Protein AF-A0A0C3AAQ0-F1 (afdb_monomer)

pLDDT: mean 86.11, std 12.15, range [47.0, 96.0]

InterPro domains:
  IPR008011 Complex 1 LYR protein domain [PF05347] (9-71)
  IPR045295 SDHAF1, LYR domain [cd20268] (5-71)

Organism: NCBI:txid933852

Mean predicted aligned error: 7.27 Å

Secondary structure (DSSP, 8-state):
-PPPPHHHHHHHHHHHHHHHHHHTS-HHHHHHHHHHHHHHHH-HHHHHH--TT-HHHHHHHHHHHHHHHHHHHSTT----PPPHHHHHHHHHHS------------

Structure (mmCIF, N/CA/C/O backbone):
data_AF-A0A0C3AAQ0-F1
#
_entry.id   AF-A0A0C3AAQ0-F1
#
loop_
_atom_site.group_PDB
_atom_site.id
_atom_site.type_symbol
_atom_site.label_atom_id
_atom_site.label_alt_id
_atom_site.label_comp_id
_atom_site.label_asym_id
_atom_site.label_entity_id
_atom_site.label_seq_id
_atom_site.pdbx_PDB_ins_code
_atom_site.Cartn_x
_atom_site.Cartn_y
_atom_site.Cartn_z
_atom_site.occupancy
_atom_site.B_iso_or_equiv
_atom_site.auth_seq_id
_atom_site.auth_comp_id
_atom_site.auth_asym_id
_atom_site.auth_atom_id
_atom_site.pdbx_PDB_model_num
ATOM 1 N N . MET A 1 1 ? 26.217 -12.549 0.769 1.00 75.00 1 MET A N 1
ATOM 2 C CA . MET A 1 1 ? 25.033 -11.652 0.793 1.00 75.00 1 MET A CA 1
ATOM 3 C C . MET A 1 1 ? 24.590 -11.407 -0.648 1.00 75.00 1 MET A C 1
ATOM 5 O O . MET A 1 1 ? 25.441 -11.070 -1.456 1.00 75.00 1 MET A O 1
ATOM 9 N N . ILE A 1 2 ? 23.316 -11.608 -1.004 1.00 85.88 2 ILE A N 1
ATOM 10 C CA . ILE A 1 2 ? 22.847 -11.397 -2.390 1.00 85.88 2 ILE A CA 1
ATOM 11 C C . ILE A 1 2 ? 22.922 -9.898 -2.726 1.00 85.88 2 ILE A C 1
ATOM 13 O O . ILE A 1 2 ? 22.280 -9.086 -2.052 1.00 85.88 2 ILE A O 1
ATOM 17 N N . ARG A 1 3 ? 23.701 -9.522 -3.751 1.00 89.50 3 ARG A N 1
ATOM 18 C CA . ARG A 1 3 ? 23.797 -8.135 -4.231 1.00 89.50 3 ARG A CA 1
ATOM 19 C C . ARG A 1 3 ? 22.490 -7.762 -4.931 1.00 89.50 3 ARG A C 1
ATOM 21 O O . ARG A 1 3 ? 22.131 -8.361 -5.936 1.00 89.50 3 ARG A O 1
ATOM 28 N N . ARG A 1 4 ? 21.776 -6.781 -4.377 1.00 90.06 4 ARG A N 1
ATOM 29 C CA . ARG A 1 4 ? 20.510 -6.268 -4.923 1.00 90.06 4 ARG A CA 1
ATOM 30 C C . ARG A 1 4 ? 20.727 -4.946 -5.649 1.00 90.06 4 ARG A C 1
ATOM 32 O O . ARG A 1 4 ? 21.526 -4.130 -5.178 1.00 90.06 4 ARG A O 1
ATOM 39 N N . SER A 1 5 ? 19.998 -4.728 -6.743 1.00 91.50 5 SER A N 1
ATOM 40 C CA . SER A 1 5 ? 19.969 -3.436 -7.441 1.00 91.50 5 SER A CA 1
ATOM 41 C C . SER A 1 5 ? 19.392 -2.331 -6.543 1.00 91.50 5 SER A C 1
ATOM 43 O O . SER A 1 5 ? 18.755 -2.620 -5.525 1.00 91.50 5 SER A O 1
ATOM 45 N N . GLY A 1 6 ? 19.612 -1.062 -6.904 1.00 92.75 6 GLY A N 1
ATOM 46 C CA . GLY A 1 6 ? 19.049 0.082 -6.172 1.00 92.75 6 GLY A CA 1
ATOM 47 C C . GLY A 1 6 ? 17.529 -0.027 -6.025 1.00 92.75 6 GLY A C 1
ATOM 48 O O . GLY A 1 6 ? 17.015 -0.009 -4.909 1.00 92.75 6 GLY A O 1
ATOM 49 N N . LEU A 1 7 ? 16.839 -0.307 -7.132 1.00 92.00 7 LEU A N 1
ATOM 50 C CA . LEU A 1 7 ? 15.389 -0.488 -7.159 1.00 92.00 7 LEU A CA 1
ATOM 51 C C . LEU A 1 7 ? 14.919 -1.661 -6.288 1.00 92.00 7 LEU A C 1
ATOM 53 O O . LEU A 1 7 ? 13.966 -1.535 -5.527 1.00 92.00 7 LEU A O 1
ATOM 57 N N . GLN A 1 8 ? 15.609 -2.804 -6.327 1.00 92.25 8 GLN A N 1
ATOM 58 C CA . GLN A 1 8 ? 15.264 -3.942 -5.466 1.00 92.25 8 GLN A CA 1
ATOM 59 C C . GLN A 1 8 ? 15.408 -3.601 -3.977 1.00 92.25 8 GLN A C 1
ATOM 61 O O . GLN A 1 8 ? 14.598 -4.039 -3.156 1.00 92.25 8 GLN A O 1
ATOM 66 N N . LYS A 1 9 ? 16.438 -2.829 -3.605 1.00 94.62 9 LYS A N 1
ATOM 67 C CA . LYS A 1 9 ? 16.597 -2.340 -2.229 1.00 94.62 9 LYS A CA 1
ATOM 68 C C . LYS A 1 9 ? 15.455 -1.404 -1.848 1.00 94.62 9 LYS A C 1
ATOM 70 O O . LYS A 1 9 ? 14.935 -1.533 -0.742 1.00 94.62 9 LYS A O 1
ATOM 75 N N . GLU A 1 10 ? 15.046 -0.522 -2.754 1.00 94.62 10 GLU A N 1
ATOM 76 C CA . GLU A 1 10 ? 13.934 0.401 -2.539 1.00 94.62 10 GLU A CA 1
ATOM 77 C C . GLU A 1 10 ? 12.608 -0.341 -2.330 1.00 94.62 10 GLU A C 1
ATOM 79 O O . GLU A 1 10 ? 11.947 -0.126 -1.317 1.00 94.62 10 GLU A O 1
ATOM 84 N N . VAL A 1 11 ? 12.266 -1.293 -3.204 1.00 93.56 11 VAL A N 1
ATOM 85 C CA . VAL A 1 11 ? 11.075 -2.157 -3.079 1.00 93.56 11 VAL A CA 1
ATOM 86 C C . VAL A 1 11 ? 11.021 -2.818 -1.695 1.00 93.56 11 VAL A C 1
ATOM 88 O O . VAL A 1 11 ? 9.998 -2.778 -1.007 1.00 93.56 11 VAL A O 1
ATOM 91 N N . ILE A 1 12 ? 12.142 -3.394 -1.247 1.00 93.69 12 ILE A N 1
ATOM 92 C CA . ILE A 1 12 ? 12.237 -4.060 0.060 1.00 93.69 12 ILE A CA 1
ATOM 93 C C . ILE A 1 12 ? 12.137 -3.054 1.210 1.00 93.69 12 ILE A C 1
ATOM 95 O O . ILE A 1 12 ? 11.487 -3.343 2.218 1.00 93.69 12 ILE A O 1
ATOM 99 N N . SER A 1 13 ? 12.778 -1.891 1.086 1.00 95.56 13 SER A N 1
ATOM 100 C CA . SER A 1 13 ? 12.723 -0.824 2.088 1.00 95.56 13 SER A CA 1
ATOM 101 C C . SER A 1 13 ? 11.293 -0.320 2.274 1.00 95.56 13 SER A C 1
ATOM 103 O O . SER A 1 13 ? 10.800 -0.285 3.402 1.00 95.56 13 SER A O 1
ATOM 105 N N . THR A 1 14 ? 10.591 -0.049 1.172 1.00 95.88 14 THR A N 1
ATOM 106 C CA . THR A 1 14 ? 9.183 0.360 1.148 1.00 95.88 14 THR A CA 1
ATOM 107 C C . THR A 1 14 ? 8.294 -0.688 1.817 1.00 95.88 14 THR A C 1
ATOM 109 O O . THR A 1 14 ? 7.513 -0.355 2.709 1.00 95.88 14 THR A O 1
ATOM 112 N N . TYR A 1 15 ? 8.462 -1.973 1.488 1.00 95.25 15 TYR A N 1
ATOM 113 C CA . TYR A 1 15 ? 7.688 -3.043 2.124 1.00 95.25 15 TYR A CA 1
ATOM 114 C C . TYR A 1 15 ? 7.951 -3.137 3.638 1.00 95.25 15 TYR A C 1
ATOM 116 O O . TYR A 1 15 ? 7.024 -3.262 4.439 1.00 95.25 15 TYR A O 1
ATOM 124 N N . ARG A 1 16 ? 9.214 -3.022 4.067 1.00 95.62 16 ARG A N 1
ATOM 125 C CA . ARG A 1 16 ? 9.576 -3.012 5.495 1.00 95.62 16 ARG A CA 1
ATOM 126 C C . ARG A 1 16 ? 9.023 -1.787 6.222 1.00 95.62 16 ARG A C 1
ATOM 128 O O . ARG A 1 16 ? 8.563 -1.927 7.353 1.00 95.62 16 ARG A O 1
ATOM 135 N N . ARG A 1 17 ? 9.047 -0.608 5.589 1.00 95.94 17 ARG A N 1
ATOM 136 C CA . ARG A 1 17 ? 8.439 0.623 6.118 1.00 95.94 17 ARG A CA 1
ATOM 137 C C . ARG A 1 17 ? 6.946 0.411 6.347 1.00 95.94 17 ARG A C 1
ATOM 139 O O . ARG A 1 17 ? 6.497 0.633 7.466 1.00 95.94 17 ARG A O 1
ATOM 146 N N . ALA A 1 18 ? 6.225 -0.134 5.366 1.00 95.88 18 ALA A N 1
ATOM 147 C CA . ALA A 1 18 ? 4.807 -0.458 5.513 1.00 95.88 18 ALA A CA 1
ATOM 148 C C . ALA A 1 18 ? 4.547 -1.343 6.740 1.00 95.88 18 ALA A C 1
ATOM 150 O O . ALA A 1 18 ? 3.705 -1.020 7.568 1.00 95.88 18 ALA A O 1
ATOM 151 N N . LEU A 1 19 ? 5.312 -2.425 6.915 1.00 95.00 19 LEU A N 1
ATOM 152 C CA . LEU A 1 19 ? 5.139 -3.317 8.066 1.00 95.00 19 LEU A CA 1
ATOM 153 C C . LEU A 1 19 ? 5.379 -2.621 9.414 1.00 95.00 19 LEU A C 1
ATOM 155 O O . LEU A 1 19 ? 4.717 -2.973 10.388 1.00 95.00 19 LEU A O 1
ATOM 159 N N . ARG A 1 20 ? 6.294 -1.646 9.487 1.00 96.00 20 ARG A N 1
ATOM 160 C CA . ARG A 1 20 ? 6.506 -0.843 10.702 1.00 96.00 20 ARG A CA 1
ATOM 161 C C . ARG A 1 20 ? 5.310 0.054 10.999 1.00 96.00 20 ARG A C 1
ATOM 163 O O . ARG A 1 20 ? 4.836 0.045 12.128 1.00 96.00 20 ARG A O 1
ATOM 170 N N . VAL A 1 21 ? 4.787 0.743 9.986 1.00 95.56 21 VAL A N 1
ATOM 171 C CA . VAL A 1 21 ? 3.592 1.592 10.121 1.00 95.56 21 VAL A CA 1
ATOM 172 C C . VAL A 1 21 ? 2.379 0.763 10.531 1.00 95.56 21 VAL A C 1
ATOM 174 O O . VAL A 1 21 ? 1.619 1.155 11.402 1.00 95.56 21 VAL A O 1
ATOM 177 N N . ILE A 1 22 ? 2.224 -0.443 9.989 1.00 95.38 22 ILE A N 1
ATOM 178 C CA . ILE A 1 22 ? 1.120 -1.329 10.371 1.00 95.38 22 ILE A CA 1
ATOM 179 C C . ILE A 1 22 ? 1.195 -1.721 11.850 1.00 95.38 22 ILE A C 1
ATOM 181 O O . ILE A 1 22 ? 0.163 -1.852 12.497 1.00 95.38 22 ILE A O 1
ATOM 185 N N . ARG A 1 23 ? 2.397 -1.892 12.414 1.00 94.44 23 ARG A N 1
ATOM 186 C CA . ARG A 1 23 ? 2.555 -2.235 13.837 1.00 94.44 23 ARG A CA 1
ATOM 187 C C . ARG A 1 23 ? 2.102 -1.122 14.783 1.00 94.44 23 ARG A C 1
ATOM 189 O O . ARG A 1 23 ? 1.822 -1.439 15.931 1.00 94.44 23 ARG A O 1
ATOM 196 N N . SER A 1 24 ? 2.020 0.131 14.328 1.00 93.50 24 SER A N 1
ATOM 197 C CA . SER A 1 24 ? 1.480 1.232 15.137 1.00 93.50 24 SER A CA 1
ATOM 198 C C . SER A 1 24 ? -0.047 1.349 15.064 1.00 93.50 24 SER A C 1
ATOM 200 O O . SER A 1 24 ? -0.629 2.153 15.787 1.00 93.50 24 SER A O 1
ATOM 202 N N . LYS A 1 25 ? -0.717 0.561 14.211 1.00 93.44 25 LYS A N 1
ATOM 203 C CA . LYS A 1 25 ? -2.180 0.571 14.066 1.00 93.44 25 LYS A CA 1
ATOM 204 C C . LYS A 1 25 ? -2.876 -0.340 15.087 1.00 93.44 25 LYS A C 1
ATOM 206 O O . LYS A 1 25 ? -2.250 -1.290 15.568 1.00 93.44 25 LYS A O 1
ATOM 211 N N . PRO A 1 26 ? -4.165 -0.090 15.401 1.00 94.44 26 PRO A N 1
ATOM 212 C CA . PRO A 1 26 ? -4.957 -0.952 16.280 1.00 94.44 26 PRO A CA 1
ATOM 213 C C . PRO A 1 26 ? -4.927 -2.415 15.834 1.00 94.44 26 PRO A C 1
ATOM 215 O O . PRO A 1 26 ? -5.026 -2.697 14.640 1.00 94.44 26 PRO A O 1
ATOM 218 N N . VAL A 1 27 ? -4.809 -3.348 16.784 1.00 93.62 27 VAL A N 1
ATOM 219 C CA . VAL A 1 27 ? -4.605 -4.788 16.520 1.00 93.62 27 VAL A CA 1
ATOM 220 C C . VAL A 1 27 ? -5.655 -5.356 15.555 1.00 93.62 27 VAL A C 1
ATOM 222 O O . VAL A 1 27 ? -5.295 -6.071 14.616 1.00 93.62 27 VAL A O 1
ATOM 225 N N . ASP A 1 28 ? -6.915 -4.948 15.707 1.00 92.56 28 ASP A N 1
ATOM 226 C CA . ASP A 1 28 ? -8.048 -5.420 14.898 1.00 92.56 28 ASP A CA 1
ATOM 227 C C . ASP A 1 28 ? -7.983 -4.989 13.426 1.00 92.56 28 ASP A C 1
ATOM 229 O O . ASP A 1 28 ? -8.523 -5.660 12.537 1.00 92.56 28 ASP A O 1
ATOM 233 N N . SER A 1 29 ? -7.335 -3.858 13.133 1.00 94.00 29 SER A N 1
ATOM 234 C CA . SER A 1 29 ? -7.168 -3.362 11.764 1.00 94.00 29 SER A CA 1
ATOM 235 C C . SER A 1 29 ? -5.846 -3.805 11.140 1.00 94.00 29 SER A C 1
ATOM 237 O O . SER A 1 29 ? -5.762 -3.911 9.914 1.00 94.00 29 SER A O 1
ATOM 239 N N . GLN A 1 30 ? -4.830 -4.173 11.938 1.00 93.94 30 GLN A N 1
ATOM 240 C CA . GLN A 1 30 ? -3.511 -4.581 11.428 1.00 93.94 30 GLN A CA 1
ATOM 241 C C . GLN A 1 30 ? -3.591 -5.688 10.375 1.00 93.94 30 GLN A C 1
ATOM 243 O O . GLN A 1 30 ? -2.865 -5.649 9.380 1.00 93.94 30 GLN A O 1
ATOM 248 N N . THR A 1 31 ? -4.460 -6.683 10.573 1.00 93.19 31 THR A N 1
ATOM 249 C CA . THR A 1 31 ? -4.634 -7.787 9.617 1.00 93.19 31 THR A CA 1
ATOM 250 C C . THR A 1 31 ? -5.088 -7.276 8.253 1.00 93.19 31 THR A C 1
ATOM 252 O O . THR A 1 31 ? -4.534 -7.689 7.238 1.00 93.19 31 THR A O 1
ATOM 255 N N . ARG A 1 32 ? -6.008 -6.306 8.214 1.00 94.25 32 ARG A N 1
ATOM 256 C CA . ARG A 1 32 ? -6.505 -5.717 6.964 1.00 94.25 32 ARG A CA 1
ATOM 257 C C . ARG A 1 32 ? -5.421 -4.923 6.247 1.00 94.25 32 ARG A C 1
ATOM 259 O O . ARG A 1 32 ? -5.210 -5.130 5.054 1.00 94.25 32 ARG A O 1
ATOM 266 N N . PHE A 1 33 ? -4.643 -4.121 6.971 1.00 94.62 33 PHE A N 1
ATOM 267 C CA . PHE A 1 33 ? -3.481 -3.459 6.375 1.00 94.62 33 PHE A CA 1
ATOM 268 C C . PHE A 1 33 ? -2.453 -4.461 5.825 1.00 94.62 33 PHE A C 1
ATOM 270 O O . PHE A 1 33 ? -1.904 -4.246 4.743 1.00 94.62 33 PHE A O 1
ATOM 277 N N . ARG A 1 34 ? -2.200 -5.574 6.535 1.00 93.75 34 ARG A N 1
ATOM 278 C CA . ARG A 1 34 ? -1.295 -6.642 6.067 1.00 93.75 34 ARG A CA 1
ATOM 279 C C . ARG A 1 34 ? -1.800 -7.285 4.779 1.00 93.75 34 ARG A C 1
ATOM 281 O O . ARG A 1 34 ? -1.000 -7.492 3.870 1.00 93.75 34 ARG A O 1
ATOM 288 N N . THR A 1 35 ? -3.090 -7.590 4.685 1.00 93.06 35 THR A N 1
ATOM 289 C CA . THR A 1 35 ? -3.694 -8.121 3.457 1.00 93.06 35 THR A CA 1
ATOM 290 C C . THR A 1 35 ? -3.536 -7.137 2.305 1.00 93.06 35 THR A C 1
ATOM 292 O O . THR A 1 35 ? -3.086 -7.515 1.227 1.00 93.06 35 THR A O 1
ATOM 295 N N . LEU A 1 36 ? -3.816 -5.857 2.545 1.00 93.19 36 LEU A N 1
ATOM 296 C CA . LEU A 1 36 ? -3.753 -4.831 1.513 1.00 93.19 36 LEU A CA 1
ATOM 297 C C . LEU A 1 36 ? -2.326 -4.619 0.988 1.00 93.19 36 LEU A C 1
ATOM 299 O O . LEU A 1 36 ? -2.115 -4.639 -0.225 1.00 93.19 36 LEU A O 1
ATOM 303 N N . ILE A 1 37 ? -1.324 -4.504 1.870 1.00 93.25 37 ILE A N 1
ATOM 304 C CA . ILE A 1 37 ? 0.074 -4.381 1.430 1.00 93.25 37 ILE A CA 1
ATOM 305 C C . ILE A 1 37 ? 0.547 -5.648 0.709 1.00 93.25 37 ILE A C 1
ATOM 307 O O . ILE A 1 37 ? 1.241 -5.562 -0.298 1.00 93.25 37 ILE A O 1
ATOM 311 N N . ARG A 1 38 ? 0.150 -6.841 1.166 1.00 91.44 38 ARG A N 1
ATOM 312 C CA . ARG A 1 38 ? 0.500 -8.095 0.482 1.00 91.44 38 ARG A CA 1
ATOM 313 C C . ARG A 1 38 ? -0.106 -8.159 -0.910 1.00 91.44 38 ARG A C 1
ATOM 315 O O . ARG A 1 38 ? 0.606 -8.519 -1.843 1.00 91.44 38 ARG A O 1
ATOM 322 N N . TRP A 1 39 ? -1.371 -7.781 -1.047 1.00 90.81 39 TRP A N 1
ATOM 323 C CA . TRP A 1 39 ? -2.063 -7.751 -2.327 1.00 90.81 39 TRP A CA 1
ATOM 324 C C . TRP A 1 39 ? -1.356 -6.824 -3.323 1.00 90.81 39 TRP A C 1
ATOM 326 O O . TRP A 1 39 ? -1.102 -7.229 -4.452 1.00 90.81 39 TRP A O 1
ATOM 336 N N . HIS A 1 40 ? -0.917 -5.633 -2.900 1.00 88.69 40 HIS A N 1
ATOM 337 C CA . HIS A 1 40 ? -0.171 -4.726 -3.783 1.00 88.69 40 HIS A CA 1
ATOM 338 C C . HIS A 1 40 ? 1.124 -5.330 -4.346 1.00 88.69 40 HIS A C 1
ATOM 340 O O . HIS A 1 40 ? 1.455 -5.072 -5.499 1.00 88.69 40 HIS A O 1
ATOM 346 N N . PHE A 1 41 ? 1.840 -6.137 -3.558 1.00 87.62 41 PHE A N 1
ATOM 347 C CA . PHE A 1 41 ? 3.121 -6.728 -3.967 1.00 87.62 41 PHE A CA 1
ATOM 348 C C . PHE A 1 41 ? 2.990 -8.110 -4.616 1.00 87.62 41 PHE A C 1
ATOM 350 O O . PHE A 1 41 ? 3.930 -8.559 -5.265 1.00 87.62 41 PHE A O 1
ATOM 357 N N . ARG A 1 42 ? 1.884 -8.827 -4.383 1.00 86.44 42 ARG A N 1
ATOM 358 C CA . ARG A 1 42 ? 1.744 -10.245 -4.755 1.00 86.44 42 ARG A CA 1
ATOM 359 C C . ARG A 1 42 ? 0.469 -10.578 -5.525 1.00 86.44 42 ARG A C 1
ATOM 361 O O . ARG A 1 42 ? 0.217 -11.762 -5.747 1.00 86.44 42 ARG A O 1
ATOM 368 N N . ARG A 1 43 ? -0.355 -9.601 -5.919 1.00 81.88 43 ARG A N 1
ATOM 369 C CA . ARG A 1 43 ? -1.545 -9.907 -6.730 1.00 81.88 43 ARG A CA 1
ATOM 370 C C . ARG A 1 43 ? -1.138 -10.641 -8.020 1.00 81.88 43 ARG A C 1
ATOM 372 O O . ARG A 1 43 ? -0.079 -10.320 -8.562 1.00 81.88 43 ARG A O 1
ATOM 379 N N . PRO A 1 44 ? -1.941 -11.602 -8.506 1.00 70.81 44 PRO A N 1
ATOM 380 C CA . PRO A 1 44 ? -1.593 -12.425 -9.668 1.00 70.81 44 PRO A CA 1
ATOM 381 C C . PRO A 1 44 ? -1.190 -11.594 -10.890 1.00 70.81 44 PRO A C 1
ATOM 383 O O . PRO A 1 44 ? -0.125 -11.812 -11.451 1.00 70.81 44 PRO A O 1
ATOM 386 N N . GLN A 1 45 ? -1.936 -10.524 -11.173 1.00 72.38 45 GLN A N 1
ATOM 387 C CA . GLN A 1 45 ? -1.661 -9.605 -12.281 1.00 72.38 45 GLN A CA 1
ATOM 388 C C . GLN A 1 45 ? -0.264 -8.977 -12.185 1.00 72.38 45 GLN A C 1
ATOM 390 O O . GLN A 1 45 ? 0.441 -8.859 -13.171 1.00 72.38 45 GLN A O 1
ATOM 395 N N . VAL A 1 46 ? 0.195 -8.622 -10.980 1.00 73.56 46 VAL A N 1
ATOM 396 C CA . VAL A 1 46 ? 1.550 -8.071 -10.773 1.00 73.56 46 VAL A CA 1
ATOM 397 C C . VAL A 1 46 ? 2.628 -9.119 -11.037 1.00 73.56 46 VAL A C 1
ATOM 399 O O . VAL A 1 46 ? 3.718 -8.761 -11.465 1.00 73.56 46 VAL A O 1
ATOM 402 N N . GLN A 1 47 ? 2.351 -10.396 -10.780 1.00 74.31 47 GLN A N 1
ATOM 403 C CA . GLN A 1 47 ? 3.309 -11.474 -11.027 1.00 74.31 47 GLN A CA 1
ATOM 404 C C . GLN A 1 47 ? 3.364 -11.872 -12.506 1.00 74.31 47 GLN A C 1
ATOM 406 O O . GLN A 1 47 ? 4.434 -12.227 -12.989 1.00 74.31 47 GLN A O 1
ATOM 411 N N . GLU A 1 48 ? 2.236 -11.791 -13.212 1.00 76.31 48 GLU A N 1
ATOM 412 C CA . GLU A 1 48 ? 2.120 -12.157 -14.628 1.00 76.31 48 GLU A CA 1
ATOM 413 C C . GLU A 1 48 ? 2.521 -11.008 -15.570 1.00 76.31 48 GLU A C 1
ATOM 415 O O . GLU A 1 48 ? 3.204 -11.236 -16.565 1.00 76.31 48 GLU A O 1
ATOM 420 N N . GLU A 1 49 ? 2.153 -9.762 -15.251 1.00 75.06 49 GLU A N 1
ATOM 421 C CA . GLU A 1 49 ? 2.326 -8.606 -16.147 1.00 75.06 49 GLU A CA 1
ATOM 422 C C . GLU A 1 49 ? 3.676 -7.893 -15.971 1.00 75.06 49 GLU A C 1
ATOM 424 O O . GLU A 1 49 ? 4.174 -7.245 -16.897 1.00 75.06 49 GLU A O 1
ATOM 429 N N . ILE A 1 50 ? 4.293 -7.971 -14.785 1.00 81.38 50 ILE A N 1
ATOM 430 C CA . ILE A 1 50 ? 5.534 -7.235 -14.520 1.00 81.38 50 ILE A CA 1
ATOM 431 C C . ILE A 1 50 ? 6.733 -8.062 -14.958 1.00 81.38 50 ILE A C 1
ATOM 433 O O . ILE A 1 50 ? 7.315 -8.840 -14.201 1.00 81.38 50 ILE A O 1
ATOM 437 N N . SER A 1 51 ? 7.183 -7.797 -16.181 1.00 83.44 51 SER A N 1
ATOM 438 C CA . SER A 1 51 ? 8.529 -8.178 -16.583 1.00 83.44 51 SER A CA 1
ATOM 439 C C . SER A 1 51 ? 9.564 -7.436 -15.722 1.00 83.44 51 SER A C 1
ATOM 441 O O . SER A 1 51 ? 9.471 -6.211 -15.588 1.00 83.44 51 SER A O 1
ATOM 443 N N . PRO A 1 52 ? 10.623 -8.107 -15.227 1.00 80.75 52 PRO A N 1
ATOM 444 C CA . PRO A 1 52 ? 11.751 -7.453 -14.556 1.00 80.75 52 PRO A CA 1
ATOM 445 C C . PRO A 1 52 ? 12.428 -6.355 -15.393 1.00 80.75 52 PRO A C 1
ATOM 447 O O . PRO A 1 52 ? 13.170 -5.53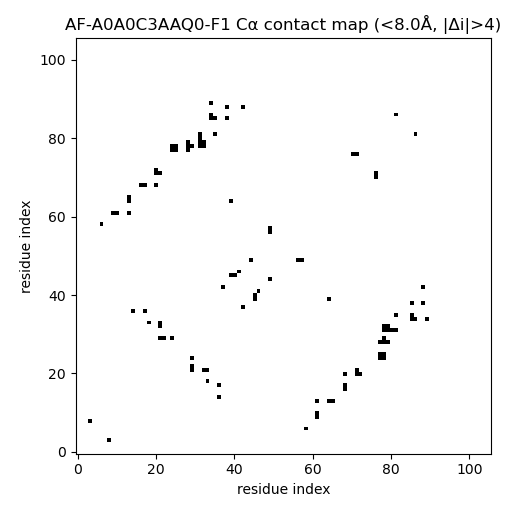9 -14.852 1.00 80.75 52 PRO A O 1
ATOM 450 N N . ARG A 1 53 ? 12.191 -6.346 -16.712 1.00 84.31 53 ARG A N 1
ATOM 451 C CA . ARG A 1 53 ? 12.707 -5.344 -17.651 1.00 84.31 53 ARG A CA 1
ATOM 452 C C . ARG A 1 53 ? 11.909 -4.038 -17.637 1.00 84.31 53 ARG A C 1
ATOM 454 O O . ARG A 1 53 ? 12.445 -3.010 -18.035 1.00 84.31 53 ARG A O 1
ATOM 461 N N . ASN A 1 54 ? 10.658 -4.049 -17.171 1.00 88.50 54 ASN A N 1
ATOM 462 C CA . ASN A 1 54 ? 9.814 -2.855 -17.138 1.00 88.50 54 ASN A CA 1
ATOM 463 C C . ASN A 1 54 ? 10.066 -2.033 -15.862 1.00 88.50 54 ASN A C 1
ATOM 465 O O . ASN A 1 54 ? 9.247 -1.978 -14.942 1.00 88.50 54 ASN A O 1
ATOM 469 N N . ILE A 1 55 ? 11.244 -1.411 -15.808 1.00 90.06 55 ILE A N 1
ATOM 470 C CA . ILE A 1 55 ? 11.722 -0.640 -14.654 1.00 90.06 55 ILE A CA 1
ATOM 471 C C . ILE A 1 55 ? 10.774 0.524 -14.335 1.00 90.06 55 ILE A C 1
ATOM 473 O O . ILE A 1 55 ? 10.410 0.711 -13.176 1.00 90.06 55 ILE A O 1
ATOM 477 N N . SER A 1 56 ? 10.308 1.253 -15.351 1.00 90.75 56 SER A N 1
ATOM 478 C CA . SER A 1 56 ? 9.429 2.417 -15.182 1.00 90.75 56 SER A CA 1
ATOM 479 C C . SER A 1 56 ? 8.096 2.066 -14.514 1.00 90.75 56 SER A C 1
ATOM 481 O O . SER A 1 56 ? 7.620 2.808 -13.653 1.00 90.75 56 SER A O 1
ATOM 483 N N . LEU A 1 57 ? 7.506 0.913 -14.853 1.00 90.06 57 LEU A N 1
ATOM 484 C CA . LEU A 1 57 ? 6.291 0.434 -14.192 1.00 90.06 57 LEU A CA 1
ATOM 485 C C . LEU A 1 57 ? 6.552 0.082 -12.723 1.00 90.06 57 LEU A C 1
ATOM 487 O O . LEU A 1 57 ? 5.766 0.457 -11.852 1.00 90.06 57 LEU A O 1
ATOM 491 N N . ILE A 1 58 ? 7.662 -0.606 -12.436 1.00 90.31 58 ILE A N 1
ATOM 492 C CA . ILE A 1 58 ? 8.042 -0.964 -11.062 1.00 90.31 58 ILE A CA 1
ATOM 493 C C . ILE A 1 58 ? 8.227 0.304 -10.225 1.00 90.31 58 ILE A C 1
ATOM 495 O O . ILE A 1 58 ? 7.667 0.400 -9.134 1.00 90.31 58 ILE A O 1
ATOM 499 N N . GLU A 1 59 ? 8.939 1.304 -10.743 1.00 93.12 59 GLU A N 1
ATOM 500 C CA . GLU A 1 59 ? 9.102 2.599 -10.077 1.00 93.12 59 GLU A CA 1
ATOM 501 C C . GLU A 1 59 ? 7.762 3.288 -9.815 1.00 93.12 59 GLU A C 1
ATOM 503 O O . GLU A 1 59 ? 7.512 3.759 -8.704 1.00 93.12 59 GLU A O 1
ATOM 508 N N . HIS A 1 60 ? 6.871 3.322 -10.809 1.00 92.19 60 HIS A N 1
ATOM 509 C CA . HIS A 1 60 ? 5.545 3.912 -10.648 1.00 92.19 60 HIS A CA 1
ATOM 510 C C . HIS A 1 60 ? 4.760 3.239 -9.510 1.00 92.19 60 HIS A C 1
ATOM 512 O O . HIS A 1 60 ? 4.176 3.923 -8.661 1.00 92.19 60 HIS A O 1
ATOM 518 N N . LEU A 1 61 ? 4.777 1.905 -9.454 1.00 91.31 61 LEU A N 1
ATOM 519 C CA . LEU A 1 61 ? 4.109 1.132 -8.407 1.00 91.31 61 LEU A CA 1
ATOM 520 C C . LEU A 1 61 ? 4.740 1.358 -7.029 1.00 91.31 61 LEU A C 1
ATOM 522 O O . LEU A 1 61 ? 4.010 1.524 -6.049 1.00 91.31 61 LEU A O 1
ATOM 526 N N . VAL A 1 62 ? 6.073 1.423 -6.947 1.00 93.56 62 VAL A N 1
ATOM 527 C CA . VAL A 1 62 ? 6.794 1.724 -5.702 1.00 93.56 62 VAL A CA 1
ATOM 528 C C . VAL A 1 62 ? 6.420 3.113 -5.188 1.00 93.56 62 VAL A C 1
ATOM 530 O O . VAL A 1 62 ? 6.015 3.228 -4.031 1.00 93.56 62 VAL A O 1
ATOM 533 N N . ARG A 1 63 ? 6.441 4.142 -6.046 1.00 94.56 63 ARG A N 1
ATOM 534 C CA . ARG A 1 63 ? 6.039 5.514 -5.684 1.00 94.56 63 ARG A CA 1
ATOM 535 C C . ARG A 1 63 ? 4.579 5.578 -5.234 1.00 94.56 63 ARG A C 1
ATOM 537 O O . ARG A 1 63 ? 4.259 6.242 -4.252 1.00 94.56 63 ARG A O 1
ATOM 544 N N . LYS A 1 64 ? 3.674 4.864 -5.916 1.00 92.69 64 LYS A N 1
ATOM 545 C CA . LYS A 1 64 ? 2.262 4.765 -5.506 1.00 92.69 64 LYS A CA 1
ATOM 546 C C . LYS A 1 64 ? 2.127 4.143 -4.116 1.00 92.69 64 LYS A C 1
ATOM 548 O O . LYS A 1 64 ? 1.354 4.637 -3.300 1.00 92.69 64 LYS A O 1
ATOM 553 N N . CYS A 1 65 ? 2.891 3.091 -3.836 1.00 93.44 65 CYS A N 1
ATOM 554 C CA . CYS A 1 65 ? 2.874 2.434 -2.536 1.00 93.44 65 CYS A CA 1
ATOM 555 C C . CYS A 1 65 ? 3.476 3.312 -1.428 1.00 93.44 65 CYS A C 1
ATOM 557 O O . CYS A 1 65 ? 2.955 3.316 -0.317 1.00 93.44 65 CYS A O 1
ATOM 559 N N . GLN A 1 66 ? 4.538 4.068 -1.717 1.00 95.12 66 GLN A N 1
ATOM 560 C CA . GLN A 1 66 ? 5.137 5.021 -0.775 1.00 95.12 66 GLN A CA 1
ATOM 561 C C . GLN A 1 66 ? 4.126 6.08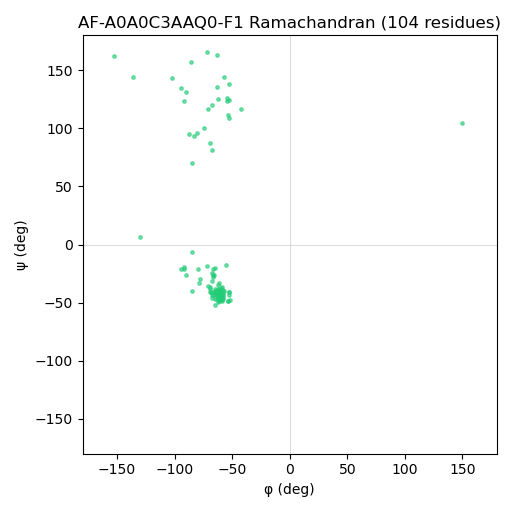8 -0.341 1.00 95.12 66 GLN A C 1
ATOM 563 O O . GLN A 1 66 ? 3.912 6.242 0.859 1.00 95.12 66 GLN A O 1
ATOM 568 N N . ARG A 1 67 ? 3.405 6.702 -1.290 1.00 95.06 67 ARG A N 1
ATOM 569 C CA . ARG A 1 67 ? 2.321 7.657 -0.983 1.00 95.06 67 ARG A CA 1
ATOM 570 C C . ARG A 1 67 ? 1.226 7.050 -0.103 1.00 95.06 67 ARG A C 1
ATOM 572 O O . ARG A 1 67 ? 0.734 7.685 0.823 1.00 95.06 67 ARG A O 1
ATOM 579 N N . GLN A 1 68 ? 0.856 5.795 -0.364 1.00 92.88 68 GLN A N 1
ATOM 580 C CA . GLN A 1 68 ? -0.128 5.084 0.455 1.00 92.88 68 GLN A CA 1
ATOM 581 C C . GLN A 1 68 ? 0.369 4.877 1.898 1.00 92.88 68 GLN A C 1
ATOM 583 O O . GLN A 1 68 ? -0.405 5.007 2.844 1.00 92.88 68 GLN A O 1
ATOM 588 N N . ILE A 1 69 ? 1.654 4.558 2.073 1.00 94.81 69 ILE A N 1
ATOM 589 C CA . ILE A 1 69 ? 2.270 4.364 3.392 1.00 94.81 69 ILE A CA 1
ATOM 590 C C . ILE A 1 69 ? 2.363 5.691 4.148 1.00 94.81 69 ILE A C 1
ATOM 592 O O . ILE A 1 69 ? 2.063 5.710 5.335 1.00 94.81 69 ILE A O 1
ATOM 596 N N . GLU A 1 70 ? 2.716 6.786 3.475 1.00 94.94 70 GLU A N 1
ATOM 597 C CA . GLU A 1 70 ? 2.733 8.137 4.060 1.00 94.94 70 GLU A CA 1
ATOM 598 C C . GLU A 1 70 ? 1.356 8.523 4.611 1.00 94.94 70 GLU A C 1
ATOM 600 O O . GLU A 1 70 ? 1.244 9.010 5.734 1.00 94.94 70 GLU A O 1
ATOM 605 N N . MET A 1 71 ? 0.282 8.201 3.886 1.00 93.56 71 MET A N 1
ATOM 606 C CA . MET A 1 71 ? -1.079 8.382 4.395 1.00 93.56 71 MET A CA 1
ATOM 607 C C . MET A 1 71 ? -1.339 7.541 5.656 1.00 93.56 71 MET A C 1
ATOM 609 O O . MET A 1 71 ? -1.980 8.011 6.594 1.00 93.56 71 MET A O 1
ATOM 613 N N . TRP A 1 72 ? -0.840 6.304 5.714 1.00 93.81 72 TRP A N 1
ATOM 614 C CA . TRP A 1 72 ? -0.980 5.464 6.907 1.00 93.81 72 TRP A CA 1
ATOM 615 C C . TRP A 1 72 ? -0.108 5.915 8.068 1.00 93.81 72 TRP A C 1
ATOM 617 O O . TRP A 1 72 ? -0.387 5.523 9.192 1.00 93.81 72 TRP A O 1
ATOM 627 N N . GLU A 1 73 ? 0.931 6.713 7.861 1.00 92.69 73 GLU A N 1
ATOM 628 C CA . GLU A 1 73 ? 1.712 7.254 8.977 1.00 92.69 73 GLU A CA 1
ATOM 629 C C . GLU A 1 73 ? 0.895 8.250 9.802 1.00 92.69 73 GLU A C 1
ATOM 631 O O . GLU A 1 73 ? 1.114 8.366 11.008 1.00 92.69 73 GLU A O 1
ATOM 636 N N . ASN A 1 74 ? -0.125 8.874 9.203 1.00 93.12 74 ASN A N 1
ATOM 637 C CA . ASN A 1 74 ? -1.049 9.726 9.933 1.00 93.12 74 ASN A CA 1
ATOM 638 C C . ASN A 1 74 ? -1.811 8.913 11.013 1.00 93.12 74 ASN A C 1
ATOM 640 O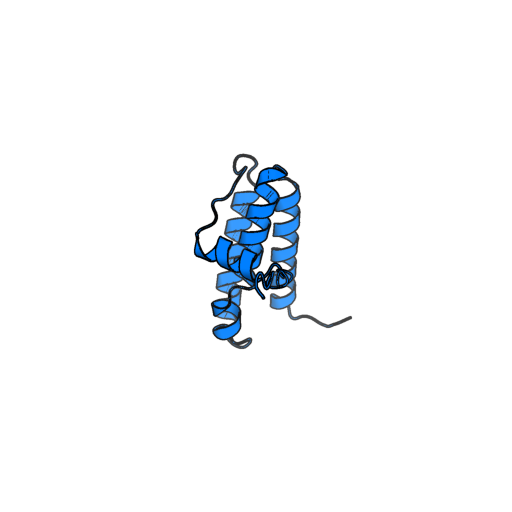 O . ASN A 1 74 ? -2.451 7.897 10.696 1.00 93.12 74 ASN A O 1
ATOM 644 N N . PRO A 1 75 ? -1.783 9.338 12.292 1.00 88.94 75 PRO A N 1
ATOM 645 C CA . PRO A 1 75 ? -2.471 8.645 13.385 1.00 88.94 75 PRO A CA 1
ATOM 646 C C . PRO A 1 75 ? -4.003 8.645 13.248 1.00 88.94 75 PRO A C 1
ATOM 648 O O . PRO A 1 75 ? -4.660 7.772 13.816 1.00 88.94 75 PRO A O 1
ATOM 651 N N . GLY A 1 76 ? -4.580 9.563 12.466 1.00 91.12 76 GLY A N 1
ATOM 652 C CA . GLY A 1 76 ? -6.012 9.593 12.159 1.00 91.12 76 GLY A CA 1
ATOM 653 C C . GLY A 1 76 ? -6.482 8.399 11.323 1.00 91.12 76 GLY A C 1
ATOM 654 O O . GLY A 1 76 ? -7.630 7.973 11.439 1.00 91.12 76 GLY A O 1
ATOM 655 N N . VAL A 1 77 ? -5.592 7.790 10.532 1.00 91.56 77 VAL A N 1
ATOM 656 C CA . VAL A 1 77 ? -5.916 6.604 9.730 1.00 91.56 77 VAL A CA 1
ATOM 657 C C . VAL A 1 77 ? -5.798 5.361 10.604 1.00 91.56 77 VAL A C 1
ATOM 659 O O . VAL A 1 77 ? -4.715 4.799 10.772 1.00 91.56 77 VAL A O 1
ATOM 662 N N . LYS A 1 78 ? -6.913 4.934 11.195 1.00 91.19 78 LYS A N 1
ATOM 663 C CA . LYS A 1 78 ? -6.956 3.775 12.104 1.00 91.19 78 LYS A CA 1
ATOM 664 C C . LYS A 1 78 ? -7.267 2.460 11.398 1.00 91.19 78 LYS A C 1
ATOM 666 O O . LYS A 1 78 ? -6.981 1.399 11.951 1.00 91.19 78 LYS A O 1
ATOM 671 N N . ASP A 1 79 ? -7.832 2.521 10.197 1.00 92.38 79 ASP A N 1
ATOM 672 C CA . ASP A 1 79 ? -8.373 1.352 9.515 1.00 92.38 79 ASP A CA 1
ATOM 673 C C . ASP A 1 79 ? -8.358 1.488 7.987 1.00 92.38 79 ASP A C 1
ATOM 675 O O . ASP A 1 79 ? -8.233 2.590 7.453 1.00 92.38 79 ASP A O 1
ATOM 679 N N . VAL A 1 80 ? -8.486 0.355 7.294 1.00 92.56 80 VAL A N 1
ATOM 680 C CA . VAL A 1 80 ? -8.618 0.256 5.837 1.00 92.56 80 VAL A CA 1
ATOM 681 C C . VAL A 1 80 ? -9.706 -0.735 5.450 1.00 92.56 80 VAL A C 1
ATOM 683 O O . VAL A 1 80 ? -9.871 -1.799 6.053 1.00 92.56 80 VAL A O 1
ATOM 686 N N . VAL A 1 81 ? -10.417 -0.405 4.375 1.00 91.62 81 VAL A N 1
ATOM 687 C CA . VAL A 1 81 ? -11.423 -1.282 3.779 1.00 91.62 81 VAL A CA 1
ATOM 688 C C . VAL A 1 81 ? -10.761 -2.170 2.730 1.00 91.62 81 VAL A C 1
ATOM 690 O O . VAL A 1 81 ? -10.027 -1.697 1.863 1.00 91.62 81 VAL A O 1
ATOM 693 N N . LEU A 1 82 ? -11.031 -3.473 2.806 1.00 90.62 82 LEU A N 1
ATOM 694 C CA . LEU A 1 82 ? -10.653 -4.434 1.773 1.00 90.62 82 LEU A CA 1
ATOM 695 C C . LEU A 1 82 ? -11.815 -4.630 0.805 1.00 90.62 82 LEU A C 1
ATOM 697 O O . LEU A 1 82 ? -12.947 -4.854 1.244 1.00 90.62 82 LEU A O 1
ATOM 701 N N . ASN A 1 83 ? -11.527 -4.614 -0.496 1.00 90.94 83 ASN A N 1
ATOM 702 C CA . ASN A 1 83 ? -12.509 -5.011 -1.500 1.00 90.94 83 ASN A CA 1
ATOM 703 C C . ASN A 1 83 ? -12.731 -6.542 -1.472 1.00 90.94 83 ASN A C 1
ATOM 705 O O . ASN A 1 83 ? -11.951 -7.287 -0.869 1.00 90.94 83 ASN A O 1
ATOM 709 N N . GLY A 1 84 ? -13.797 -7.019 -2.124 1.00 89.69 84 GLY A N 1
ATOM 710 C CA . GLY A 1 84 ? -14.124 -8.451 -2.164 1.00 89.69 84 GLY A CA 1
ATOM 711 C C . GLY A 1 84 ? -12.988 -9.303 -2.742 1.00 89.69 84 GLY A C 1
ATOM 712 O O . GLY A 1 84 ? -12.606 -10.301 -2.142 1.00 89.69 84 GLY A O 1
ATOM 713 N N . GLN A 1 85 ? -12.362 -8.844 -3.830 1.00 87.38 85 GLN A N 1
ATOM 714 C CA . GLN A 1 85 ? -11.251 -9.549 -4.483 1.00 87.38 85 GLN A CA 1
ATOM 715 C C . GLN A 1 85 ? -10.043 -9.754 -3.555 1.00 87.38 85 GLN A C 1
ATOM 717 O O . GLN A 1 85 ? -9.424 -10.814 -3.561 1.00 87.38 85 GLN A O 1
ATOM 722 N N . MET A 1 86 ? -9.702 -8.756 -2.738 1.00 89.38 86 MET A N 1
ATOM 723 C CA . MET A 1 86 ? -8.585 -8.800 -1.792 1.00 89.38 86 MET A CA 1
ATOM 724 C C . MET A 1 86 ? -8.858 -9.769 -0.646 1.00 89.38 86 MET A C 1
ATOM 726 O O . MET A 1 86 ? -7.937 -10.452 -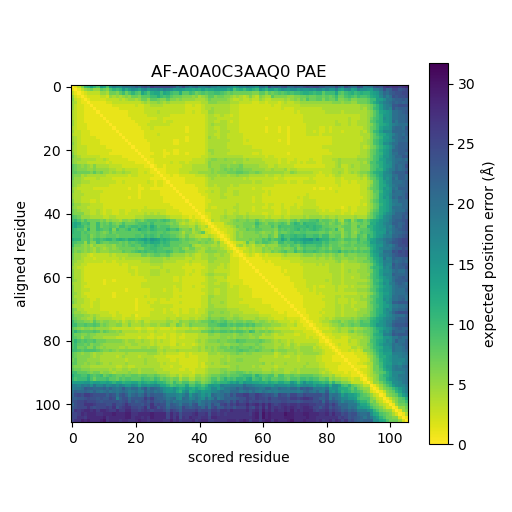0.200 1.00 89.38 86 MET A O 1
ATOM 730 N N . LYS A 1 87 ? -10.113 -9.843 -0.183 1.00 89.06 87 LYS A N 1
ATOM 731 C CA . LYS A 1 87 ? -10.534 -10.818 0.831 1.00 89.06 87 LYS A CA 1
ATOM 732 C C . LYS A 1 87 ? -10.424 -12.238 0.281 1.00 89.06 87 LYS A C 1
ATOM 734 O O . LYS A 1 87 ? -9.698 -13.042 0.859 1.00 89.06 87 LYS A O 1
ATOM 739 N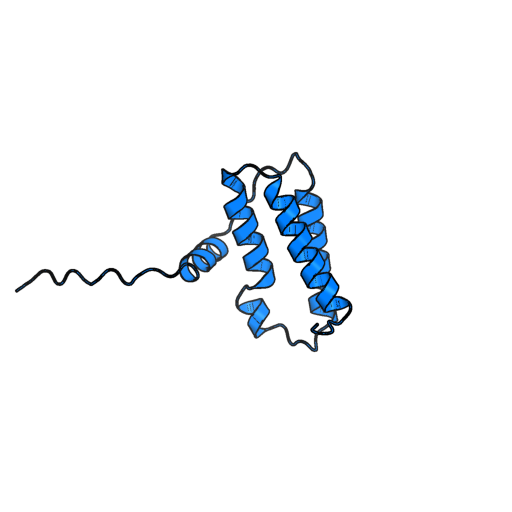 N . SER A 1 88 ? -11.020 -12.498 -0.884 1.00 87.69 88 SER A N 1
ATOM 740 C CA . SER A 1 88 ? -10.964 -13.811 -1.540 1.00 87.69 88 SER A CA 1
ATOM 741 C C . SER A 1 88 ? -9.530 -14.244 -1.865 1.00 87.69 88 SER A C 1
ATOM 743 O O . SER A 1 88 ? -9.181 -15.412 -1.708 1.00 87.69 88 SER A O 1
ATOM 745 N N . TRP A 1 89 ? -8.665 -13.306 -2.267 1.00 87.31 89 TRP A N 1
ATOM 746 C CA . TRP A 1 89 ? -7.251 -13.585 -2.524 1.00 87.31 89 TRP A CA 1
ATOM 747 C C . TRP A 1 89 ? -6.488 -14.017 -1.260 1.00 87.31 89 TRP A C 1
ATOM 749 O O . TRP A 1 89 ? -5.707 -14.968 -1.310 1.00 87.31 89 TRP A O 1
ATOM 759 N N . GLU A 1 90 ? -6.707 -13.356 -0.118 1.00 87.00 90 GLU A N 1
ATOM 760 C CA . GLU A 1 90 ? -6.061 -13.748 1.145 1.00 87.00 90 GLU A CA 1
ATOM 761 C C . GLU A 1 90 ? -6.633 -15.069 1.686 1.00 87.00 90 GLU A C 1
ATOM 763 O O . GLU A 1 90 ? -5.877 -15.888 2.209 1.00 87.00 90 GLU A O 1
ATOM 768 N N . GLU A 1 91 ? -7.936 -15.311 1.514 1.00 86.12 91 GLU A N 1
ATOM 769 C CA . GLU A 1 91 ? -8.601 -16.568 1.881 1.00 86.12 91 GLU A CA 1
ATOM 770 C C . GLU A 1 91 ? -8.067 -17.759 1.084 1.00 86.12 91 GLU A C 1
ATOM 772 O O . GLU A 1 91 ? -7.716 -18.773 1.681 1.00 86.12 91 GLU A O 1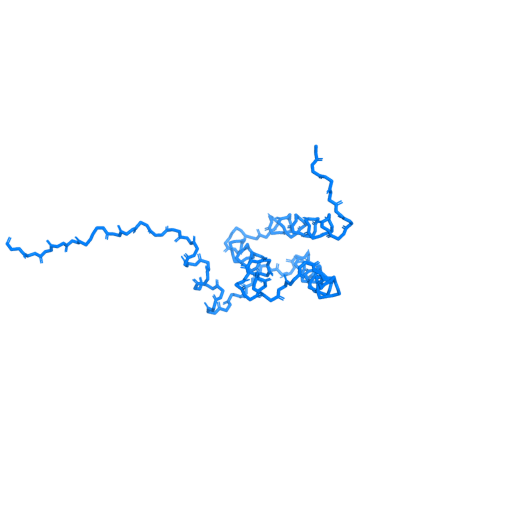
ATOM 777 N N . GLY A 1 92 ? -7.933 -17.628 -0.240 1.00 83.25 92 GLY A N 1
ATOM 778 C CA . GLY A 1 92 ? -7.374 -18.681 -1.094 1.00 83.25 92 GLY A CA 1
ATOM 779 C C . GLY A 1 92 ? -5.894 -18.961 -0.817 1.00 83.25 92 GLY A C 1
ATOM 780 O O . GLY A 1 92 ? -5.410 -20.071 -1.027 1.00 83.25 92 GLY A O 1
ATOM 781 N N . ARG A 1 93 ? -5.164 -17.969 -0.297 1.00 77.56 93 ARG A N 1
ATOM 782 C CA . ARG A 1 93 ? -3.762 -18.119 0.107 1.00 77.56 93 ARG A CA 1
ATOM 783 C C . ARG A 1 93 ? -3.607 -18.820 1.457 1.00 77.56 93 ARG A C 1
ATOM 785 O O . ARG A 1 93 ? -2.576 -19.449 1.712 1.00 77.56 93 ARG A O 1
ATOM 792 N N . ARG A 1 94 ? -4.588 -18.680 2.351 1.00 72.50 94 ARG A N 1
ATOM 793 C CA . ARG A 1 94 ? -4.602 -19.355 3.647 1.00 72.50 94 ARG A CA 1
ATOM 794 C C . ARG A 1 94 ? -4.948 -20.817 3.380 1.00 72.50 94 ARG A C 1
ATOM 796 O O . ARG A 1 94 ? -6.104 -21.139 3.145 1.00 72.50 94 ARG A O 1
ATOM 803 N N . TRP A 1 95 ? -3.933 -21.683 3.371 1.00 61.47 95 TRP A N 1
ATOM 804 C CA . TRP A 1 95 ? -4.114 -23.130 3.236 1.00 61.47 95 TRP A CA 1
ATOM 805 C C . TRP A 1 95 ? -5.288 -23.585 4.106 1.00 61.47 95 TRP A C 1
ATOM 807 O O . TRP A 1 95 ? -5.261 -23.420 5.328 1.00 61.47 95 TRP A O 1
ATOM 817 N N . GLN A 1 96 ? -6.333 -24.100 3.465 1.00 57.62 96 GLN A N 1
ATOM 818 C CA . GLN A 1 96 ? -7.404 -24.783 4.163 1.00 57.62 96 GLN A CA 1
ATOM 819 C C . GLN A 1 96 ? -7.034 -26.264 4.175 1.00 57.62 96 GLN A C 1
ATOM 821 O O . GLN A 1 96 ? -6.834 -26.832 3.094 1.00 57.62 96 GLN A O 1
ATOM 826 N N . PRO A 1 97 ? -6.942 -26.918 5.347 1.00 56.53 97 PRO A N 1
ATOM 827 C CA . PRO A 1 97 ? -6.966 -28.368 5.357 1.00 56.53 97 PRO A CA 1
ATOM 828 C C . PRO A 1 97 ? -8.240 -28.779 4.625 1.00 56.53 97 PRO A C 1
ATOM 830 O O . PRO A 1 97 ? -9.323 -28.295 4.968 1.00 56.53 97 PRO 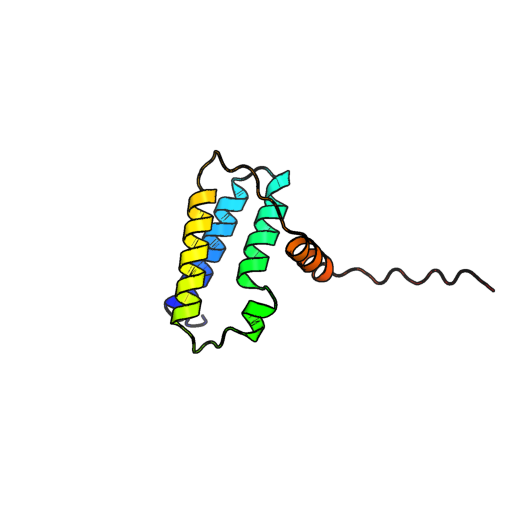A O 1
ATOM 833 N N . LYS A 1 98 ? -8.118 -29.637 3.604 1.00 57.06 98 LYS A N 1
ATOM 834 C CA . LYS A 1 98 ? -9.288 -30.307 3.035 1.00 57.06 98 LYS A CA 1
ATOM 835 C C . LYS A 1 98 ? -9.987 -30.959 4.222 1.00 57.06 98 LYS A C 1
ATOM 837 O O . LYS A 1 98 ? -9.427 -31.880 4.814 1.00 57.06 98 LYS A O 1
ATOM 842 N N . ARG A 1 99 ? -11.148 -30.434 4.635 1.00 54.00 99 ARG A N 1
ATOM 843 C CA . ARG A 1 99 ? -11.976 -31.133 5.619 1.00 54.00 99 ARG A CA 1
ATOM 844 C C . ARG A 1 99 ? -12.183 -32.522 5.020 1.00 54.00 99 ARG A C 1
ATOM 846 O O . ARG A 1 99 ? -12.605 -32.568 3.861 1.00 54.00 99 ARG A O 1
ATOM 853 N N . PRO A 1 100 ? -11.821 -33.616 5.713 1.00 56.69 100 PRO A N 1
ATOM 854 C CA . PRO A 1 100 ? -12.133 -34.936 5.197 1.00 56.69 100 PRO A CA 1
ATOM 855 C C . PRO A 1 100 ? -13.628 -34.928 4.901 1.00 56.69 100 PRO A C 1
ATOM 857 O O . PRO A 1 100 ? -14.421 -34.512 5.754 1.00 56.69 100 PRO A O 1
ATOM 860 N N . SER A 1 101 ? -13.990 -35.255 3.657 1.00 60.34 101 SER A N 1
ATOM 861 C CA . SER A 1 101 ? -15.383 -35.448 3.287 1.00 60.34 101 SER A CA 1
ATOM 862 C C . SER A 1 101 ? -15.913 -36.462 4.281 1.00 60.34 101 SER A C 1
ATOM 864 O O . SER A 1 101 ? -15.440 -37.597 4.336 1.00 60.34 101 SER A O 1
ATOM 866 N N . ARG A 1 102 ? -16.807 -36.009 5.158 1.00 58.28 102 ARG A N 1
ATOM 867 C CA . ARG A 1 102 ? -17.537 -36.895 6.046 1.00 58.28 102 ARG A CA 1
ATOM 868 C C . ARG A 1 102 ? -18.464 -37.643 5.104 1.00 58.28 102 ARG A C 1
ATOM 870 O O . ARG A 1 102 ? -19.539 -37.151 4.786 1.00 58.28 102 ARG A O 1
ATOM 877 N N . ASP A 1 103 ? -17.950 -38.737 4.552 1.00 54.25 103 ASP A N 1
ATOM 878 C CA . ASP A 1 103 ? -18.701 -39.682 3.746 1.00 54.25 103 ASP A CA 1
ATOM 879 C C . ASP A 1 103 ? -19.675 -40.351 4.714 1.00 54.25 103 ASP A C 1
ATOM 881 O O . ASP A 1 103 ? -19.417 -41.369 5.351 1.00 54.25 103 ASP A O 1
ATOM 885 N N . SER A 1 104 ? -20.763 -39.634 4.964 1.00 58.44 104 SER A N 1
ATOM 886 C CA . SER A 1 104 ? -21.959 -40.149 5.584 1.00 58.44 104 SER A CA 1
ATOM 887 C C . SER A 1 104 ? -22.720 -40.857 4.478 1.00 58.44 104 SER A C 1
ATOM 889 O O . SER A 1 104 ? -23.432 -40.194 3.729 1.00 58.44 104 SER A O 1
ATOM 891 N N . SER A 1 105 ? -22.544 -42.176 4.376 1.00 55.69 105 SER A N 1
ATOM 892 C CA . SER A 1 105 ? -23.599 -43.177 4.126 1.00 55.69 105 SER A CA 1
ATOM 893 C C . SER A 1 105 ? -23.056 -44.386 3.363 1.00 55.69 105 SER A C 1
ATOM 895 O O . SER A 1 105 ? -22.911 -44.348 2.142 1.00 55.69 105 SER A O 1
ATOM 897 N N . LYS A 1 106 ? -22.863 -45.492 4.080 1.00 47.00 106 LYS A N 1
ATOM 898 C CA . LYS A 1 106 ? -23.559 -46.752 3.803 1.00 47.00 106 LYS A CA 1
ATOM 899 C C . LYS A 1 106 ? -23.590 -47.598 5.066 1.00 47.00 106 LYS A C 1
ATOM 901 O O . LYS A 1 106 ? -22.567 -47.593 5.783 1.00 47.00 106 LYS A O 1
#

Foldseek 3Di:
DDDDDPLRVLLVVLLVLQLVLLVVADPVASVVSVLVSCCLCPPPCCVVVDDPPPVVVSVVSSVVSNVVSVVSNPPVCRHDDDDPVSVVVVVVVPDDDPPPPPPPDD

Solvent-accessible surface area (backbone atoms only — not comparable to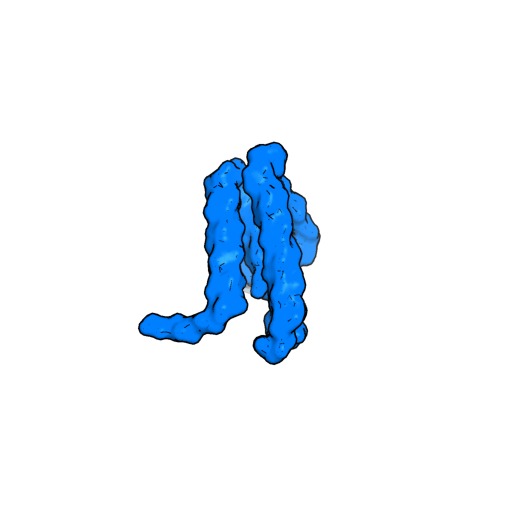 full-atom values): 6552 Å² total; per-residue (Å²): 132,87,87,67,54,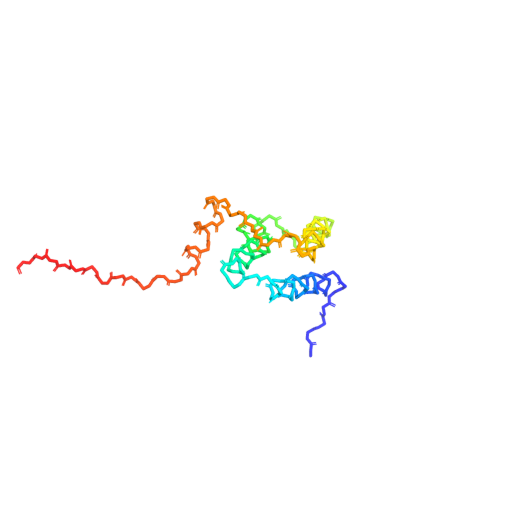72,66,58,48,47,55,51,49,52,54,52,50,44,56,54,48,40,69,76,36,52,76,90,32,31,62,47,49,51,51,52,58,47,43,76,77,62,33,67,63,60,68,74,68,57,53,90,81,49,53,70,60,52,52,52,52,48,54,53,49,49,56,54,42,59,55,48,63,40,83,87,52,56,68,68,89,76,54,70,69,58,50,52,52,53,52,72,66,50,81,70,79,78,70,75,77,80,82,82,82,133

Nearest PDB structures (foldseek):
  6uxe-assembly1_B  TM=8.044E-01  e=9.314E-01  Homo sapiens
  2cpt-assembly1_A  TM=2.649E-01  e=5.832E+00  Homo sapiens

Sequence (106 aa):
MIRRSGLQKEVISTYRRALRVIRSKPVDSQTRFRTLIRWHFRRPQVQEEISPRNISLIEHLVRKCQRQIEMWENPGVKDVVLNGQMKSWEEGRRWQPKRPSRDSSK

Radius of gyration: 17.68 Å; Cα contacts (8 Å, |Δi|>4): 54; chains: 1; bounding box: 49×56×34 Å